Protein AF-A0A6C0EQL5-F1 (afdb_monomer_lite)

Structure (mmCIF, N/CA/C/O backbone):
data_AF-A0A6C0EQL5-F1
#
_entry.id   AF-A0A6C0EQL5-F1
#
loop_
_atom_site.group_PDB
_atom_site.id
_atom_site.type_symbol
_atom_site.label_atom_id
_atom_site.label_alt_id
_atom_site.label_comp_id
_atom_site.label_asym_id
_atom_site.label_entity_id
_atom_site.label_seq_id
_atom_site.pdbx_PDB_ins_code
_atom_site.Cartn_x
_atom_site.Cartn_y
_atom_site.Cartn_z
_atom_site.occupancy
_atom_site.B_iso_or_equiv
_atom_site.auth_seq_id
_atom_site.auth_comp_id
_atom_site.auth_asym_id
_atom_site.auth_atom_id
_atom_site.pdbx_PDB_model_num
ATOM 1 N N . MET A 1 1 ? -12.678 -4.387 15.519 1.00 59.22 1 MET A N 1
ATOM 2 C CA . MET A 1 1 ? -11.913 -3.443 14.675 1.00 59.22 1 MET A CA 1
ATOM 3 C C . MET A 1 1 ? -10.440 -3.402 15.055 1.00 59.22 1 MET A C 1
ATOM 5 O O . MET A 1 1 ? -9.644 -3.670 14.176 1.00 59.22 1 MET A O 1
ATOM 9 N N . VAL A 1 2 ? -10.069 -3.215 16.329 1.00 59.94 2 VAL A N 1
ATOM 10 C CA . VAL A 1 2 ? -8.653 -3.150 16.771 1.00 59.94 2 VAL A CA 1
ATOM 11 C C . VAL A 1 2 ? -7.791 -4.345 16.327 1.00 59.94 2 VAL A C 1
ATOM 13 O O . VAL A 1 2 ? -6.681 -4.144 15.851 1.00 59.94 2 VAL A O 1
ATOM 16 N N . ILE A 1 3 ? -8.306 -5.579 16.426 1.00 64.12 3 ILE A N 1
ATOM 17 C CA . ILE A 1 3 ? -7.565 -6.792 16.019 1.00 64.12 3 ILE A CA 1
ATOM 18 C C . ILE A 1 3 ? -7.204 -6.754 14.524 1.00 64.12 3 ILE A C 1
ATOM 20 O O . ILE A 1 3 ? -6.048 -6.972 14.183 1.00 64.12 3 ILE A O 1
ATOM 24 N N . LYS A 1 4 ? -8.153 -6.368 13.658 1.00 71.50 4 LYS A N 1
ATOM 25 C CA . LYS A 1 4 ? -7.925 -6.260 12.208 1.00 71.50 4 LYS A CA 1
ATOM 26 C C . LYS A 1 4 ? -6.907 -5.175 11.854 1.00 71.50 4 LYS A C 1
ATOM 28 O O . LYS A 1 4 ? -6.085 -5.379 10.975 1.00 71.50 4 LYS A O 1
ATOM 33 N N . THR A 1 5 ? -6.920 -4.044 12.560 1.00 73.94 5 THR A N 1
ATOM 34 C CA . THR A 1 5 ? -5.932 -2.972 12.359 1.00 73.94 5 THR A CA 1
ATOM 35 C C . THR A 1 5 ? -4.518 -3.418 12.743 1.00 73.94 5 THR A C 1
ATOM 37 O O . THR A 1 5 ? -3.564 -3.092 12.049 1.00 73.94 5 THR A O 1
ATOM 40 N N . LEU A 1 6 ? -4.363 -4.192 13.823 1.00 80.31 6 LEU A N 1
ATOM 41 C CA . LEU A 1 6 ? -3.057 -4.722 14.231 1.00 80.31 6 LEU A CA 1
ATOM 42 C C . LEU A 1 6 ? -2.518 -5.776 13.256 1.00 80.31 6 LEU A C 1
ATOM 44 O O . LEU A 1 6 ? -1.316 -5.812 13.005 1.00 80.31 6 LEU A O 1
ATOM 48 N N . GLU A 1 7 ? -3.390 -6.637 12.729 1.00 83.50 7 GLU A N 1
ATOM 49 C CA . GLU A 1 7 ? -3.037 -7.605 11.682 1.00 83.50 7 GLU A CA 1
ATOM 50 C C . GLU A 1 7 ? -2.603 -6.883 10.403 1.00 83.50 7 GLU A C 1
ATOM 52 O O . GLU A 1 7 ? -1.529 -7.173 9.878 1.00 83.50 7 GLU A O 1
ATOM 57 N N . LEU A 1 8 ? -3.360 -5.861 9.995 1.00 84.00 8 LEU A N 1
ATOM 58 C CA . LEU A 1 8 ? -3.031 -5.019 8.851 1.00 84.00 8 LEU A CA 1
ATOM 59 C C . LEU A 1 8 ? -1.668 -4.332 9.013 1.00 84.00 8 LEU A C 1
ATOM 61 O O . LEU A 1 8 ? -0.849 -4.384 8.101 1.00 84.00 8 LEU A O 1
ATOM 65 N N . ASN A 1 9 ? -1.391 -3.732 10.175 1.00 86.81 9 ASN A N 1
ATOM 66 C CA . ASN A 1 9 ? -0.115 -3.059 10.430 1.00 86.81 9 ASN A CA 1
ATOM 67 C C . ASN A 1 9 ? 1.079 -4.017 10.276 1.00 86.81 9 ASN A C 1
ATOM 69 O O . ASN A 1 9 ? 2.058 -3.663 9.624 1.00 86.81 9 ASN A O 1
ATOM 73 N N . LYS A 1 10 ? 0.986 -5.244 10.810 1.00 89.00 10 LYS A N 1
ATOM 74 C CA . LYS A 1 10 ? 2.047 -6.261 10.674 1.00 89.00 10 LYS A CA 1
ATOM 75 C C . LYS A 1 10 ? 2.288 -6.662 9.224 1.00 89.00 10 LYS A C 1
ATOM 77 O O . LYS A 1 10 ? 3.423 -6.912 8.817 1.00 89.00 10 LYS A O 1
ATOM 82 N N . GLU A 1 11 ? 1.218 -6.766 8.448 1.00 90.00 11 GLU A N 1
ATOM 83 C CA . GLU A 1 11 ? 1.327 -7.147 7.048 1.00 90.00 11 GLU A CA 1
ATOM 84 C C . GLU A 1 11 ? 1.930 -6.013 6.210 1.00 90.00 11 GLU A C 1
ATOM 86 O O . GLU A 1 11 ? 2.829 -6.264 5.410 1.00 90.00 11 GLU A O 1
ATOM 91 N N . ILE A 1 12 ? 1.555 -4.756 6.477 1.00 90.62 12 ILE A N 1
ATOM 92 C CA . ILE A 1 12 ? 2.201 -3.576 5.881 1.00 90.62 12 ILE A CA 1
ATOM 93 C C . ILE A 1 12 ? 3.700 -3.541 6.220 1.00 90.62 12 ILE A C 1
ATOM 95 O O . ILE A 1 12 ? 4.522 -3.349 5.325 1.00 90.62 12 ILE A O 1
ATOM 99 N N . GLU A 1 13 ? 4.077 -3.760 7.483 1.00 91.69 13 GLU A N 1
ATOM 100 C CA . GLU A 1 13 ? 5.488 -3.812 7.898 1.00 91.69 13 GLU A CA 1
ATOM 101 C C . GLU A 1 13 ? 6.266 -4.893 7.139 1.00 91.69 13 GLU A C 1
ATOM 103 O O . GLU A 1 13 ? 7.378 -4.644 6.671 1.00 91.69 13 GLU A O 1
ATOM 108 N N . THR A 1 14 ? 5.659 -6.069 6.960 1.00 92.50 14 THR A N 1
ATOM 109 C CA . THR A 1 14 ? 6.253 -7.185 6.211 1.00 92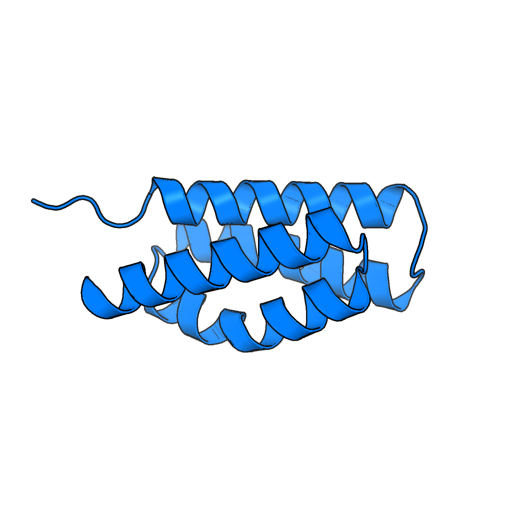.50 14 THR A CA 1
ATOM 110 C C . THR A 1 14 ? 6.476 -6.808 4.746 1.00 92.50 14 THR A C 1
ATOM 112 O O . THR A 1 14 ? 7.553 -7.037 4.201 1.00 92.50 14 THR A O 1
ATOM 115 N N . ILE A 1 15 ? 5.494 -6.162 4.112 1.00 91.56 15 ILE A N 1
ATOM 116 C CA . ILE A 1 15 ? 5.590 -5.688 2.725 1.00 91.56 15 ILE A CA 1
ATOM 117 C C . ILE A 1 15 ? 6.732 -4.680 2.557 1.00 91.56 15 ILE A C 1
ATOM 119 O O . ILE A 1 15 ? 7.522 -4.801 1.618 1.00 91.56 15 ILE A O 1
ATOM 123 N N . ILE A 1 16 ? 6.825 -3.698 3.460 1.00 91.44 16 ILE A N 1
ATOM 124 C CA . ILE A 1 16 ? 7.878 -2.673 3.434 1.00 91.44 16 ILE A CA 1
ATOM 125 C C . ILE A 1 16 ? 9.252 -3.320 3.629 1.00 91.44 16 ILE A C 1
ATOM 127 O O . ILE A 1 16 ? 10.191 -2.993 2.903 1.00 91.44 16 ILE A O 1
ATOM 131 N N . TYR A 1 17 ? 9.372 -4.230 4.597 1.00 92.19 17 TYR A N 1
ATOM 132 C CA . TYR A 1 17 ? 10.614 -4.944 4.874 1.00 92.19 17 TYR A CA 1
ATOM 133 C C . TYR A 1 17 ? 11.081 -5.748 3.657 1.00 92.19 17 TYR A C 1
ATOM 135 O O . TYR A 1 17 ? 12.201 -5.565 3.185 1.00 92.19 17 TYR A O 1
ATOM 143 N N . ASP A 1 18 ? 10.196 -6.563 3.083 1.00 89.81 18 ASP A N 1
ATOM 144 C CA . ASP A 1 18 ? 10.529 -7.415 1.943 1.00 89.81 18 ASP A CA 1
ATOM 145 C C . ASP A 1 18 ? 10.954 -6.610 0.708 1.00 89.81 18 ASP A C 1
ATOM 147 O O . ASP A 1 18 ? 11.824 -7.056 -0.046 1.00 89.81 18 ASP A O 1
ATOM 151 N N . PHE A 1 19 ? 10.355 -5.431 0.493 1.00 89.19 19 PHE A N 1
ATOM 152 C CA . PHE A 1 19 ? 10.787 -4.520 -0.564 1.00 89.19 19 PHE A CA 1
ATOM 153 C C . PHE A 1 19 ? 12.167 -3.926 -0.277 1.00 89.19 19 PHE A C 1
ATOM 155 O O . PHE A 1 19 ? 13.002 -3.925 -1.170 1.00 89.19 19 PHE A O 1
ATOM 162 N N . ARG A 1 20 ? 12.448 -3.473 0.950 1.00 87.69 20 ARG A N 1
ATOM 163 C CA . ARG A 1 20 ? 13.761 -2.902 1.306 1.00 87.69 20 ARG A CA 1
ATOM 164 C C . ARG A 1 20 ? 14.911 -3.902 1.185 1.00 87.69 20 ARG A C 1
ATOM 166 O O . ARG A 1 20 ? 16.016 -3.496 0.854 1.00 87.69 20 ARG A O 1
ATOM 173 N N . GLU A 1 21 ? 14.656 -5.184 1.430 1.00 89.50 21 GLU A N 1
ATOM 174 C CA . GLU A 1 21 ? 15.681 -6.232 1.324 1.00 89.50 21 GLU A CA 1
ATOM 175 C C . GLU A 1 21 ? 15.969 -6.655 -0.125 1.00 89.50 21 GLU A C 1
ATOM 177 O O . GLU A 1 21 ? 17.082 -7.076 -0.431 1.00 89.50 21 GLU A O 1
ATOM 182 N N . ASN A 1 22 ? 14.973 -6.586 -1.016 1.00 83.19 22 ASN A N 1
ATOM 183 C CA . ASN A 1 22 ? 15.069 -7.177 -2.360 1.00 83.19 22 ASN A CA 1
ATOM 184 C C . ASN A 1 22 ? 14.909 -6.173 -3.512 1.00 83.19 22 ASN A C 1
ATOM 186 O O . ASN A 1 22 ? 15.079 -6.564 -4.664 1.00 83.19 22 ASN A O 1
ATOM 190 N N . GLU A 1 23 ? 14.484 -4.940 -3.223 1.00 81.75 23 GLU A N 1
ATOM 191 C CA . GLU A 1 23 ? 14.160 -3.859 -4.173 1.00 81.75 23 GLU A CA 1
ATOM 192 C C . GLU A 1 23 ? 13.244 -4.306 -5.333 1.00 81.75 23 GLU A C 1
ATOM 194 O O . GLU A 1 23 ? 13.235 -3.746 -6.427 1.00 81.75 23 GLU A O 1
ATOM 199 N N . CYS A 1 24 ? 12.430 -5.343 -5.103 1.00 84.00 24 CYS A N 1
ATOM 200 C CA . CYS A 1 24 ? 11.632 -5.981 -6.143 1.00 84.00 24 CYS A CA 1
ATOM 201 C C . CYS A 1 24 ? 10.234 -5.356 -6.239 1.00 84.00 24 CYS A C 1
ATOM 203 O O . CYS A 1 24 ? 9.307 -5.737 -5.514 1.00 84.00 24 CYS A O 1
ATOM 205 N N . ILE A 1 25 ? 10.069 -4.424 -7.181 1.00 83.88 25 ILE A N 1
ATOM 206 C CA . ILE A 1 25 ? 8.835 -3.648 -7.394 1.00 83.88 25 ILE A CA 1
ATOM 207 C C . ILE A 1 25 ? 7.635 -4.552 -7.708 1.00 83.88 25 ILE A C 1
ATOM 209 O O . ILE A 1 25 ? 6.560 -4.388 -7.127 1.00 83.88 25 ILE A O 1
ATOM 213 N N . ARG A 1 26 ? 7.808 -5.573 -8.560 1.00 81.56 26 ARG A N 1
ATOM 214 C CA . ARG A 1 26 ? 6.729 -6.532 -8.867 1.00 81.56 26 ARG A CA 1
ATOM 215 C C . ARG A 1 26 ? 6.261 -7.289 -7.630 1.00 81.56 26 ARG A C 1
ATOM 217 O O . ARG A 1 26 ? 5.059 -7.460 -7.433 1.00 81.56 26 ARG A O 1
ATOM 224 N N . ALA A 1 27 ? 7.194 -7.753 -6.799 1.00 84.12 27 ALA A N 1
ATOM 225 C CA . ALA A 1 27 ? 6.858 -8.474 -5.575 1.00 84.12 27 ALA A CA 1
ATOM 226 C C . ALA A 1 27 ? 6.140 -7.562 -4.570 1.00 84.12 27 ALA A C 1
ATOM 228 O O . ALA A 1 27 ? 5.140 -7.980 -3.984 1.00 84.12 27 ALA A O 1
ATOM 229 N N . PHE A 1 28 ? 6.600 -6.315 -4.424 1.00 88.00 28 PHE A N 1
ATOM 230 C CA . PHE A 1 28 ? 5.933 -5.284 -3.627 1.00 88.00 28 PHE A CA 1
ATOM 231 C C . PHE A 1 28 ? 4.492 -5.059 -4.098 1.00 88.00 28 PHE A C 1
ATOM 233 O O . PHE A 1 2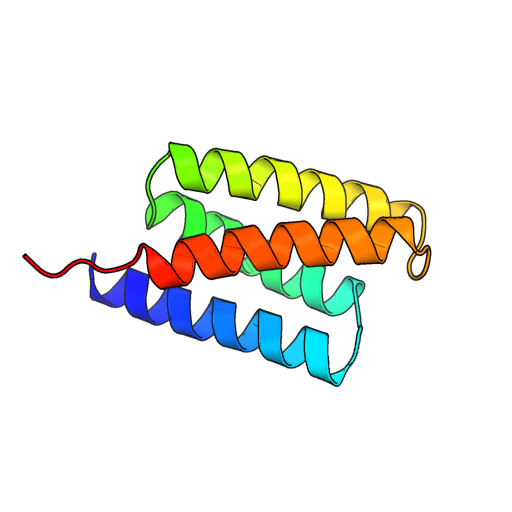8 ? 3.557 -5.187 -3.306 1.00 88.00 28 PHE A O 1
ATOM 240 N N . PHE A 1 29 ? 4.290 -4.843 -5.402 1.00 86.44 29 PHE A N 1
ATOM 241 C CA . PHE A 1 29 ? 2.963 -4.635 -5.975 1.00 86.44 29 PHE A CA 1
ATOM 242 C C . PHE A 1 29 ? 2.027 -5.830 -5.749 1.00 86.44 29 PHE A C 1
ATOM 244 O O . PHE A 1 29 ? 0.875 -5.658 -5.343 1.00 86.44 29 PHE A O 1
ATOM 251 N N . HIS A 1 30 ? 2.509 -7.052 -5.992 1.00 86.06 30 HIS A N 1
ATOM 252 C CA . HIS A 1 30 ? 1.705 -8.257 -5.798 1.00 86.06 30 HIS A CA 1
ATOM 253 C C . HIS A 1 30 ? 1.215 -8.400 -4.356 1.00 86.06 30 HIS A C 1
ATOM 255 O O . HIS A 1 30 ? 0.052 -8.744 -4.151 1.00 86.06 30 HIS A O 1
ATOM 261 N N . LYS A 1 31 ? 2.068 -8.099 -3.371 1.00 88.31 31 LYS A N 1
ATOM 262 C CA . LYS A 1 31 ? 1.678 -8.137 -1.959 1.00 88.31 31 LYS A CA 1
ATOM 263 C C . LYS A 1 31 ? 0.717 -7.003 -1.600 1.00 88.31 31 LYS A C 1
ATOM 265 O O . LYS A 1 31 ? -0.293 -7.259 -0.952 1.00 88.31 31 LYS A O 1
ATOM 270 N N . LEU A 1 32 ? 0.953 -5.786 -2.097 1.00 87.31 32 LEU A N 1
ATOM 271 C CA . LEU A 1 32 ? 0.031 -4.659 -1.904 1.00 87.31 32 LEU A CA 1
ATOM 272 C C . LEU A 1 32 ? -1.367 -4.940 -2.444 1.00 87.31 32 LEU A C 1
ATOM 274 O O . LEU A 1 32 ? -2.364 -4.583 -1.822 1.00 87.31 32 LEU A O 1
ATOM 278 N N . ARG A 1 33 ? -1.446 -5.559 -3.625 1.00 86.19 33 ARG A N 1
ATOM 279 C CA . ARG A 1 33 ? -2.721 -5.888 -4.262 1.00 86.19 33 ARG A CA 1
ATOM 280 C C . ARG A 1 33 ? -3.569 -6.795 -3.375 1.00 86.19 33 ARG A C 1
ATOM 282 O O . ARG A 1 33 ? -4.775 -6.588 -3.318 1.00 86.19 33 ARG A O 1
ATOM 289 N N . SER A 1 34 ? -2.952 -7.764 -2.702 1.00 84.44 34 SER A N 1
ATOM 290 C CA . SER A 1 34 ? -3.646 -8.649 -1.763 1.00 84.44 34 SER A CA 1
ATOM 291 C C . SER A 1 34 ? -4.167 -7.901 -0.533 1.00 84.44 34 SER A C 1
ATOM 293 O O . SER A 1 34 ? -5.197 -8.281 0.005 1.00 84.44 34 SER A O 1
ATOM 295 N N . LEU A 1 35 ? -3.498 -6.815 -0.134 1.00 82.75 35 LEU A N 1
ATOM 296 C CA . LEU A 1 35 ? -3.813 -6.050 1.073 1.00 82.75 35 LEU A CA 1
ATOM 297 C C . LEU A 1 35 ? -4.832 -4.915 0.860 1.00 82.75 35 LEU A C 1
ATOM 299 O O . LEU A 1 35 ? -5.437 -4.417 1.808 1.00 82.75 35 LEU A O 1
ATOM 303 N N . LYS A 1 36 ? -5.007 -4.460 -0.385 1.00 81.81 36 LYS A N 1
ATOM 304 C CA . LYS A 1 36 ? -5.784 -3.256 -0.721 1.00 81.81 36 LYS A CA 1
ATOM 305 C C . LYS A 1 36 ? -7.211 -3.267 -0.160 1.00 81.81 36 LYS A C 1
ATOM 307 O O . LYS A 1 36 ? -7.675 -2.242 0.344 1.00 81.81 36 LYS A O 1
ATOM 312 N N . ASP A 1 37 ? -7.900 -4.400 -0.260 1.00 79.50 37 ASP A N 1
ATOM 313 C CA . ASP A 1 37 ? -9.290 -4.517 0.191 1.00 79.50 37 ASP A CA 1
ATOM 314 C C . ASP A 1 37 ? -9.391 -4.471 1.727 1.00 79.50 37 ASP A C 1
ATOM 316 O O . ASP A 1 37 ? -10.320 -3.869 2.271 1.00 79.50 37 ASP A O 1
ATOM 320 N N . ASP A 1 38 ? -8.394 -5.008 2.435 1.00 77.62 38 ASP A N 1
ATOM 321 C CA . ASP A 1 38 ? -8.330 -4.977 3.899 1.00 77.62 38 ASP A CA 1
ATOM 322 C C . ASP A 1 38 ? -7.976 -3.589 4.442 1.00 77.62 38 ASP A C 1
ATOM 324 O O . ASP A 1 38 ? -8.510 -3.178 5.482 1.00 77.62 38 ASP A O 1
ATOM 328 N N . ILE A 1 39 ? -7.154 -2.828 3.706 1.00 77.44 39 ILE A N 1
ATOM 329 C CA . ILE A 1 39 ? -6.909 -1.407 3.979 1.00 77.44 39 ILE A CA 1
ATOM 330 C C . ILE A 1 39 ? -8.237 -0.646 3.914 1.00 77.44 39 ILE A C 1
ATOM 332 O O . ILE A 1 39 ? -8.592 0.019 4.885 1.00 77.44 39 ILE A O 1
ATOM 336 N N . HIS A 1 40 ? -9.009 -0.782 2.830 1.00 73.69 40 HIS A N 1
ATOM 337 C CA . HIS A 1 40 ? -10.276 -0.057 2.650 1.00 73.69 40 HIS A CA 1
ATOM 338 C C . HIS A 1 40 ? -11.250 -0.239 3.825 1.00 73.69 40 HIS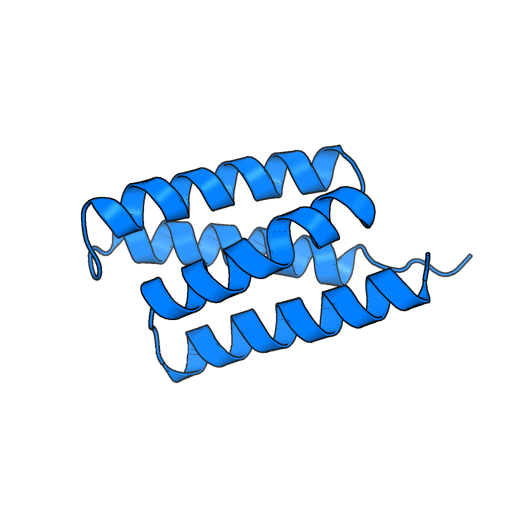 A C 1
ATOM 340 O O . HIS A 1 40 ? -11.913 0.709 4.238 1.00 73.69 40 HIS A O 1
ATOM 346 N N . ILE A 1 41 ? -11.323 -1.448 4.384 1.00 70.00 41 ILE A N 1
ATOM 347 C CA . ILE A 1 41 ? -12.261 -1.789 5.462 1.00 70.00 41 ILE A CA 1
ATOM 348 C C . ILE A 1 41 ? -11.799 -1.258 6.832 1.00 70.00 41 ILE A C 1
ATOM 350 O O . ILE A 1 41 ? -12.618 -1.105 7.743 1.00 70.00 41 ILE A O 1
ATOM 354 N N . SER A 1 42 ? -10.501 -0.997 7.007 1.00 68.25 42 SER A N 1
ATOM 355 C CA . SER A 1 42 ? -9.886 -0.855 8.335 1.00 68.25 42 SER A CA 1
ATOM 356 C C . SER A 1 42 ? -9.422 0.561 8.687 1.00 68.25 42 SER A C 1
ATOM 358 O O . SER A 1 42 ? -9.143 0.810 9.862 1.00 68.25 42 SER A O 1
ATOM 360 N N . ILE A 1 43 ? -9.337 1.479 7.717 1.00 71.19 43 ILE A N 1
ATOM 361 C CA . ILE A 1 43 ? -8.822 2.848 7.912 1.00 71.19 43 ILE A CA 1
ATOM 362 C C . ILE A 1 43 ? -9.833 3.920 7.482 1.00 71.19 43 ILE A C 1
ATOM 364 O O . ILE A 1 43 ? -10.859 3.622 6.878 1.00 71.19 43 ILE A O 1
ATOM 368 N N . SER A 1 44 ? -9.557 5.190 7.802 1.00 71.75 44 SER A N 1
ATOM 369 C CA . SER A 1 44 ? -10.422 6.303 7.392 1.00 71.75 44 SER A CA 1
ATOM 370 C C . SER A 1 44 ? -10.457 6.473 5.866 1.00 71.75 44 SER A C 1
ATOM 372 O O . SER A 1 44 ? -9.455 6.263 5.180 1.00 71.75 44 SER A O 1
ATOM 374 N N . GLU A 1 45 ? -11.598 6.923 5.328 1.00 75.19 45 GLU A N 1
ATOM 375 C CA . GLU A 1 45 ? -11.767 7.155 3.883 1.00 75.19 45 GLU A CA 1
ATOM 376 C C . GLU A 1 45 ? -10.713 8.110 3.298 1.00 75.19 45 GLU A C 1
ATOM 378 O O . GLU A 1 45 ? -10.324 7.970 2.140 1.00 75.19 45 GLU A O 1
ATOM 383 N N . GLU A 1 46 ? -10.244 9.089 4.077 1.00 75.94 46 GLU A N 1
ATOM 384 C CA . GLU A 1 46 ? -9.225 10.044 3.629 1.00 75.94 46 GLU A CA 1
ATOM 385 C C . GLU A 1 46 ? -7.864 9.368 3.415 1.00 75.94 46 GLU A C 1
ATOM 387 O O . GLU A 1 46 ? -7.226 9.581 2.382 1.00 75.94 46 GLU A O 1
ATOM 392 N N . LEU A 1 47 ? -7.427 8.532 4.361 1.00 74.31 47 LEU A N 1
ATOM 393 C CA . LEU A 1 47 ? -6.167 7.797 4.244 1.00 74.31 47 LEU A CA 1
ATOM 394 C C . LEU A 1 47 ? -6.246 6.749 3.133 1.00 74.31 47 LEU A C 1
ATOM 396 O O . LEU A 1 47 ? -5.303 6.614 2.356 1.00 74.31 47 LEU A O 1
ATOM 400 N N . PHE A 1 48 ? -7.392 6.074 2.992 1.00 81.81 48 PHE A N 1
ATOM 401 C CA . PHE A 1 48 ? -7.605 5.140 1.890 1.00 81.81 48 PHE A CA 1
ATOM 402 C C . PHE A 1 48 ? -7.552 5.833 0.524 1.00 81.81 48 PHE A C 1
ATOM 404 O O . PHE A 1 48 ? -6.950 5.300 -0.402 1.00 81.81 48 PHE A O 1
ATOM 411 N N . LYS A 1 49 ? -8.116 7.041 0.385 1.00 83.88 49 LYS A N 1
ATOM 412 C CA . LYS A 1 49 ? -8.018 7.816 -0.864 1.00 83.88 49 LYS A CA 1
ATOM 413 C C . LYS A 1 49 ? -6.575 8.160 -1.221 1.00 83.88 49 LYS A C 1
ATOM 415 O O . LYS A 1 49 ? -6.210 8.007 -2.381 1.00 83.88 49 LYS A O 1
ATOM 420 N N . LYS A 1 50 ? -5.764 8.597 -0.248 1.00 82.25 50 LYS A N 1
ATOM 421 C CA . LYS A 1 50 ? -4.328 8.856 -0.466 1.00 82.25 50 LYS A CA 1
ATOM 422 C C . LYS A 1 50 ? -3.616 7.579 -0.913 1.00 82.25 50 LYS A C 1
ATOM 424 O O . LYS A 1 50 ? -2.927 7.585 -1.923 1.00 82.25 50 LYS A O 1
ATOM 429 N N . PHE A 1 51 ? -3.876 6.466 -0.2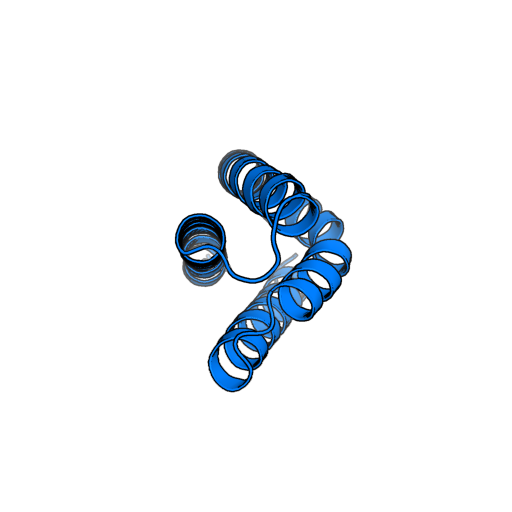31 1.00 85.56 51 PHE A N 1
ATOM 430 C CA . PHE A 1 51 ? -3.312 5.167 -0.592 1.00 85.56 51 PHE A CA 1
ATOM 431 C C . PHE A 1 51 ? -3.727 4.697 -1.994 1.00 85.56 51 PHE A C 1
ATOM 433 O O . PHE A 1 51 ? -2.888 4.217 -2.747 1.00 85.56 51 PHE A O 1
ATOM 440 N N . ASP A 1 52 ? -4.998 4.843 -2.378 1.00 85.62 52 ASP A N 1
ATOM 441 C CA . ASP A 1 52 ? -5.493 4.409 -3.690 1.00 85.62 52 ASP A CA 1
ATOM 442 C C . ASP A 1 52 ? -4.896 5.228 -4.847 1.00 85.62 52 ASP A C 1
ATOM 444 O O . ASP A 1 52 ? -4.710 4.684 -5.937 1.00 85.62 52 ASP A O 1
ATOM 448 N N . VAL A 1 53 ? -4.571 6.507 -4.616 1.00 86.12 53 VAL A N 1
ATOM 449 C CA . VAL A 1 53 ? -3.830 7.338 -5.579 1.00 86.12 53 VAL A CA 1
ATOM 450 C C . VAL A 1 53 ? -2.428 6.771 -5.786 1.00 86.12 53 VAL A C 1
ATOM 452 O O . VAL A 1 53 ? -2.102 6.403 -6.914 1.00 86.12 53 VAL A O 1
ATOM 455 N N . GLU A 1 54 ? -1.654 6.594 -4.713 1.00 85.06 54 GLU A N 1
ATOM 456 C CA . GLU A 1 54 ? -0.281 6.081 -4.832 1.00 85.06 54 GLU A CA 1
ATOM 457 C C . GLU A 1 54 ? -0.239 4.654 -5.385 1.00 85.06 54 GLU A C 1
ATOM 459 O O . GLU A 1 54 ? 0.557 4.339 -6.267 1.00 85.06 54 GLU A O 1
ATOM 464 N N . TYR A 1 55 ? -1.165 3.792 -4.955 1.00 85.62 55 TYR A N 1
ATOM 465 C CA . TYR A 1 55 ? -1.309 2.439 -5.487 1.00 85.62 55 TYR A CA 1
ATOM 466 C C . TYR A 1 55 ? -1.515 2.436 -7.007 1.00 85.62 55 TYR A C 1
ATOM 468 O O . TYR A 1 55 ? -0.944 1.599 -7.707 1.00 85.62 55 TYR A O 1
ATOM 476 N N . LYS A 1 56 ? -2.338 3.352 -7.535 1.00 84.75 56 LYS A N 1
ATOM 477 C CA . LYS A 1 56 ? -2.558 3.478 -8.983 1.00 84.75 56 LYS A CA 1
ATOM 478 C C . LYS A 1 56 ? -1.305 3.966 -9.695 1.00 84.75 56 LYS A C 1
ATOM 480 O O . LYS A 1 56 ? -1.020 3.451 -10.772 1.00 84.75 56 LYS A O 1
ATOM 485 N N . CYS A 1 57 ? -0.562 4.902 -9.111 1.00 80.00 57 CYS A N 1
ATOM 486 C CA . CYS A 1 57 ? 0.713 5.349 -9.662 1.00 80.00 57 CYS A CA 1
ATOM 487 C C . CYS A 1 57 ? 1.692 4.167 -9.761 1.00 80.00 57 CYS A C 1
ATOM 489 O O . CYS A 1 57 ? 2.144 3.856 -10.859 1.00 80.00 57 CYS A O 1
ATOM 491 N N . VAL A 1 58 ? 1.902 3.407 -8.676 1.00 77.75 58 VAL A N 1
ATOM 492 C CA . VAL A 1 58 ? 2.735 2.184 -8.694 1.00 77.75 58 VAL A CA 1
ATOM 493 C C . VAL A 1 58 ? 2.209 1.182 -9.734 1.00 77.75 58 VAL A C 1
ATOM 495 O O . VAL A 1 58 ? 2.982 0.565 -10.469 1.00 77.75 58 VAL A O 1
ATOM 498 N N . TYR A 1 59 ? 0.884 1.019 -9.831 1.00 78.94 59 TYR A N 1
ATOM 499 C CA . TYR A 1 59 ? 0.254 0.111 -10.790 1.00 78.94 59 TYR A CA 1
ATOM 500 C C . TYR A 1 59 ? 0.528 0.493 -12.248 1.00 78.94 59 TYR A C 1
ATOM 502 O O . TYR A 1 59 ? 0.757 -0.383 -13.069 1.00 78.94 59 TYR A O 1
ATOM 510 N N . TYR A 1 60 ? 0.492 1.767 -12.612 1.00 76.06 60 TYR A N 1
ATOM 511 C CA . TYR A 1 60 ? 0.784 2.134 -13.992 1.00 76.06 60 TYR A CA 1
ATOM 512 C C . TYR A 1 60 ? 2.287 2.112 -14.262 1.00 76.06 60 TYR A C 1
ATOM 514 O O . TYR A 1 60 ? 2.691 1.514 -15.253 1.00 76.06 60 TYR A O 1
ATOM 522 N N . GLU A 1 61 ? 3.115 2.637 -13.360 1.00 72.69 61 GLU A N 1
ATOM 523 C CA . GLU A 1 61 ? 4.572 2.681 -13.541 1.00 72.69 61 GLU A CA 1
ATOM 524 C C . GLU A 1 61 ? 5.190 1.283 -13.710 1.00 72.69 61 GLU A C 1
ATOM 526 O O . GLU A 1 61 ? 5.897 1.042 -14.687 1.00 72.69 61 GLU A O 1
ATOM 531 N N . HIS A 1 62 ? 4.837 0.304 -12.860 1.00 68.94 62 HIS A N 1
ATOM 532 C CA . HIS A 1 62 ? 5.391 -1.056 -12.996 1.00 68.94 62 HIS A CA 1
ATOM 533 C C . HIS A 1 62 ? 4.977 -1.770 -14.300 1.00 68.94 62 HIS A C 1
ATOM 535 O O . HIS A 1 62 ? 5.605 -2.756 -14.684 1.00 68.94 62 HIS A O 1
ATOM 541 N N . LEU A 1 63 ? 3.909 -1.323 -14.978 1.00 68.56 63 LEU A N 1
ATOM 542 C CA . LEU A 1 63 ? 3.511 -1.867 -16.283 1.00 68.56 63 LEU A CA 1
ATOM 543 C C . LEU A 1 63 ? 4.364 -1.305 -17.427 1.00 68.56 63 LEU A C 1
ATOM 545 O O . LEU A 1 63 ? 4.457 -1.952 -18.472 1.00 68.56 63 LEU A O 1
ATOM 549 N N . TYR A 1 64 ? 4.961 -0.125 -17.243 1.00 63.50 64 TYR A N 1
ATOM 550 C CA . TYR A 1 64 ? 5.744 0.569 -18.265 1.00 63.50 64 TYR A CA 1
ATOM 551 C C . TYR A 1 64 ? 7.265 0.455 -18.056 1.00 63.50 64 TYR A C 1
ATOM 553 O O . TYR A 1 64 ? 7.998 0.584 -19.035 1.00 63.50 64 TYR A O 1
ATOM 561 N N . GLY A 1 65 ? 7.738 0.092 -16.856 1.00 59.03 65 GLY A N 1
ATOM 562 C CA . GLY A 1 65 ? 9.143 -0.237 -16.595 1.00 59.03 65 GLY A CA 1
ATOM 563 C C . GLY A 1 65 ? 9.379 -0.794 -15.186 1.00 59.03 65 GLY A C 1
ATOM 564 O O . GLY A 1 65 ? 8.831 -0.298 -14.212 1.00 59.03 65 GLY A O 1
ATOM 565 N N . ASP A 1 66 ? 10.202 -1.841 -15.060 1.00 59.91 66 ASP A N 1
ATOM 566 C CA . ASP A 1 66 ? 10.523 -2.460 -13.756 1.00 59.91 66 ASP A CA 1
ATOM 567 C C . ASP A 1 66 ? 11.623 -1.721 -12.971 1.00 59.91 66 ASP A C 1
ATOM 569 O O . ASP A 1 66 ? 11.906 -2.115 -11.844 1.00 59.91 66 ASP A O 1
ATOM 573 N N . ASN A 1 67 ? 12.295 -0.723 -13.560 1.00 58.75 67 ASN A N 1
ATOM 574 C CA . ASN A 1 67 ? 13.574 -0.220 -13.037 1.00 58.75 67 ASN A CA 1
ATOM 575 C C . ASN A 1 67 ? 13.893 1.247 -13.379 1.00 58.75 67 ASN A C 1
ATOM 577 O O . ASN A 1 67 ? 15.058 1.647 -13.321 1.00 58.75 67 ASN A O 1
ATOM 581 N N . ASP A 1 68 ? 12.893 2.053 -13.737 1.00 66.31 68 ASP A N 1
ATOM 582 C CA . ASP A 1 68 ? 13.126 3.483 -13.932 1.00 66.31 68 ASP A CA 1
ATOM 583 C C . ASP A 1 68 ? 13.128 4.211 -12.581 1.00 66.31 68 ASP A C 1
ATOM 585 O O . ASP A 1 68 ? 12.413 3.844 -11.644 1.00 66.31 68 ASP A O 1
ATOM 589 N N . ALA A 1 69 ? 13.966 5.245 -12.463 1.00 70.56 69 ALA A N 1
ATOM 590 C CA . ALA A 1 69 ? 14.086 6.051 -11.244 1.00 70.56 69 ALA A CA 1
ATOM 591 C C . ALA A 1 69 ? 12.722 6.604 -10.789 1.00 70.56 69 ALA A C 1
ATOM 593 O O . ALA A 1 69 ? 12.445 6.674 -9.592 1.00 70.56 69 ALA A O 1
ATOM 594 N N . ASP A 1 70 ? 11.848 6.910 -11.748 1.00 72.62 70 ASP A N 1
ATOM 595 C CA . 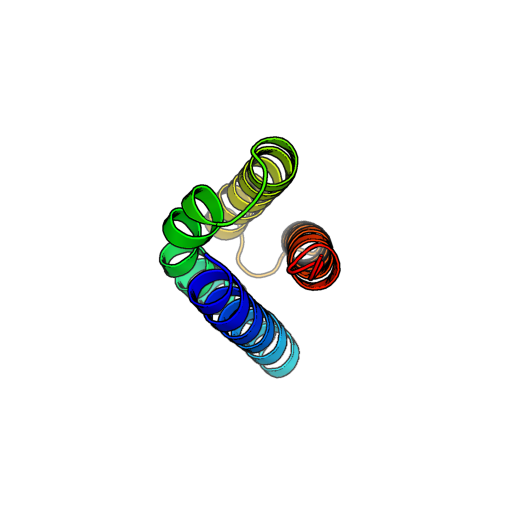ASP A 1 70 ? 10.483 7.380 -11.517 1.00 72.62 70 ASP A CA 1
ATOM 596 C C . ASP A 1 70 ? 9.611 6.310 -10.836 1.00 72.62 70 ASP A C 1
ATOM 598 O O . ASP A 1 70 ? 8.888 6.610 -9.885 1.00 72.62 70 ASP A O 1
ATOM 602 N N . THR A 1 71 ? 9.750 5.034 -11.216 1.00 76.19 71 THR A N 1
ATOM 603 C CA . THR A 1 71 ? 9.043 3.919 -10.567 1.00 76.19 71 THR A CA 1
ATOM 604 C C . THR A 1 71 ? 9.473 3.761 -9.106 1.00 76.19 71 THR A C 1
ATOM 606 O O . THR A 1 71 ? 8.634 3.530 -8.235 1.00 76.19 71 THR A O 1
ATOM 609 N N . LEU A 1 72 ? 10.767 3.928 -8.807 1.00 82.44 72 LEU A N 1
ATOM 610 C CA . LEU A 1 72 ? 11.274 3.862 -7.434 1.00 82.44 72 LEU A CA 1
ATOM 611 C C . LEU A 1 72 ? 10.755 5.025 -6.573 1.00 82.44 72 LEU A C 1
ATOM 613 O O . LEU A 1 72 ? 10.406 4.814 -5.411 1.00 82.44 72 LEU A O 1
ATOM 617 N N . HIS A 1 73 ? 10.670 6.236 -7.132 1.00 83.12 73 HIS A N 1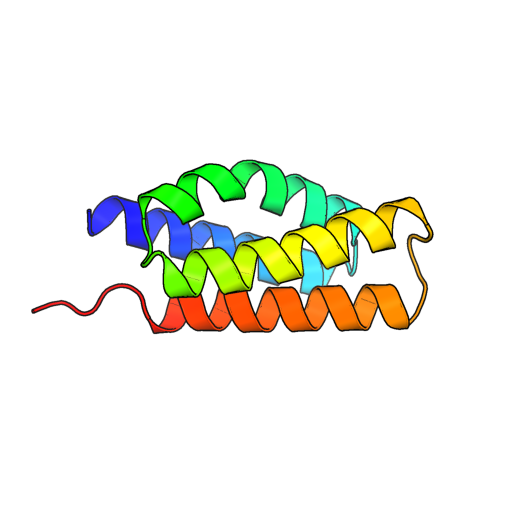
ATOM 618 C CA . HIS A 1 73 ? 10.078 7.388 -6.447 1.00 83.12 73 HIS A CA 1
ATOM 619 C C . HIS A 1 73 ? 8.624 7.122 -6.050 1.00 83.12 73 HIS A C 1
ATOM 621 O O . HIS A 1 73 ? 8.273 7.264 -4.883 1.00 83.12 73 HIS A O 1
ATOM 627 N N . VAL A 1 74 ? 7.820 6.614 -6.980 1.00 83.62 74 VAL A N 1
ATOM 628 C CA . VAL A 1 74 ? 6.407 6.306 -6.729 1.00 83.62 74 VAL A CA 1
ATOM 629 C C . VAL A 1 74 ? 6.228 5.173 -5.705 1.00 83.62 74 VAL A C 1
ATOM 631 O O . VAL A 1 74 ? 5.309 5.202 -4.884 1.00 83.62 74 VAL A O 1
ATOM 634 N N . VAL A 1 75 ? 7.120 4.176 -5.690 1.00 86.88 75 VAL A N 1
ATOM 635 C CA . VAL A 1 75 ? 7.121 3.146 -4.635 1.00 86.88 75 VAL A CA 1
ATOM 636 C C . VAL A 1 75 ? 7.432 3.752 -3.265 1.00 86.88 75 VAL A C 1
ATOM 638 O O . VAL A 1 75 ? 6.776 3.395 -2.283 1.00 86.88 75 VAL A O 1
ATOM 641 N N . ASN A 1 76 ? 8.386 4.682 -3.184 1.00 87.75 76 ASN A N 1
ATOM 642 C CA . ASN A 1 76 ? 8.710 5.367 -1.934 1.00 87.75 76 ASN A CA 1
ATOM 643 C C . ASN A 1 76 ? 7.531 6.205 -1.419 1.00 87.75 76 ASN A C 1
ATOM 645 O O . ASN A 1 76 ? 7.191 6.074 -0.244 1.00 87.75 76 ASN A O 1
ATOM 649 N N . ASP A 1 77 ? 6.850 6.957 -2.285 1.00 86.81 77 ASP A N 1
ATOM 650 C CA . ASP A 1 77 ? 5.649 7.725 -1.923 1.00 86.81 77 ASP A CA 1
ATOM 651 C C . ASP A 1 77 ? 4.541 6.801 -1.382 1.00 86.81 77 ASP A C 1
ATOM 653 O O . ASP A 1 77 ? 3.909 7.066 -0.354 1.00 86.81 77 ASP A O 1
ATOM 657 N N . CYS A 1 78 ? 4.361 5.630 -2.000 1.00 88.44 78 CYS A N 1
ATOM 658 C CA . CYS A 1 78 ? 3.432 4.617 -1.507 1.00 88.44 78 CYS A CA 1
ATOM 659 C C . CYS A 1 78 ? 3.829 4.086 -0.115 1.00 88.44 78 CYS A C 1
ATOM 661 O O . CYS A 1 78 ? 2.972 3.937 0.763 1.00 88.44 78 CYS A O 1
ATOM 663 N N . ILE A 1 79 ? 5.122 3.845 0.127 1.00 90.50 79 ILE A N 1
ATOM 664 C CA . ILE A 1 79 ? 5.648 3.449 1.442 1.00 90.50 79 ILE A CA 1
ATOM 665 C C . ILE A 1 79 ? 5.427 4.553 2.485 1.00 90.50 79 ILE A C 1
ATOM 667 O O . ILE A 1 79 ? 5.119 4.243 3.638 1.00 90.50 79 ILE A O 1
ATOM 671 N N . GLU A 1 80 ? 5.543 5.832 2.125 1.00 89.44 80 GLU A N 1
ATOM 672 C CA . GLU A 1 80 ? 5.236 6.943 3.033 1.00 89.44 80 GLU A CA 1
ATOM 673 C C . GLU A 1 80 ? 3.771 6.918 3.483 1.00 89.44 80 GLU A C 1
ATOM 675 O O . GLU A 1 80 ? 3.490 7.009 4.682 1.00 89.44 80 GLU A O 1
ATOM 680 N N . VAL A 1 81 ? 2.834 6.698 2.556 1.00 85.69 81 VAL A N 1
ATOM 681 C CA . VAL A 1 81 ? 1.408 6.568 2.893 1.00 85.69 81 VAL A CA 1
ATOM 682 C C . VAL A 1 81 ? 1.144 5.336 3.765 1.00 85.69 81 VAL A C 1
ATOM 684 O O . VAL A 1 81 ? 0.377 5.411 4.727 1.00 85.69 81 VAL A O 1
ATOM 687 N N . LEU A 1 82 ? 1.804 4.211 3.489 1.00 88.06 82 LEU A N 1
ATOM 688 C CA . LEU A 1 82 ? 1.710 3.003 4.311 1.00 88.06 82 LEU A CA 1
ATOM 689 C C . LEU A 1 82 ? 2.242 3.220 5.740 1.00 88.06 82 LEU A C 1
ATOM 691 O O . LEU A 1 82 ? 1.615 2.783 6.704 1.00 88.06 82 LEU A O 1
ATOM 695 N N . ASN A 1 83 ? 3.338 3.963 5.905 1.00 88.50 83 ASN A N 1
ATOM 696 C CA . ASN A 1 83 ? 3.831 4.369 7.225 1.00 88.50 83 ASN A CA 1
ATOM 697 C C . ASN A 1 83 ? 2.861 5.327 7.934 1.00 88.50 83 ASN A C 1
ATOM 699 O O . ASN A 1 83 ? 2.668 5.229 9.150 1.00 88.50 83 ASN A O 1
ATOM 703 N N . ALA A 1 84 ? 2.212 6.233 7.196 1.00 84.62 84 ALA A N 1
ATOM 704 C CA . ALA A 1 84 ? 1.161 7.085 7.746 1.00 84.62 84 ALA A CA 1
ATOM 705 C C . ALA A 1 84 ? -0.014 6.246 8.277 1.00 84.62 84 ALA A C 1
ATOM 707 O O . ALA A 1 84 ? -0.524 6.534 9.356 1.00 84.62 84 ALA A O 1
ATOM 708 N N . ILE A 1 85 ? -0.398 5.171 7.579 1.00 81.75 85 ILE A N 1
ATOM 709 C CA . ILE A 1 85 ? -1.427 4.218 8.027 1.00 81.75 85 ILE A CA 1
ATOM 710 C C . ILE A 1 85 ? -1.003 3.498 9.317 1.00 81.75 85 ILE A C 1
ATOM 712 O O . ILE A 1 85 ? -1.775 3.483 10.277 1.00 81.75 85 ILE A O 1
ATOM 716 N N . ILE A 1 86 ? 0.228 2.971 9.378 1.00 83.12 86 ILE A N 1
ATOM 717 C CA . ILE A 1 86 ? 0.760 2.309 10.585 1.00 83.12 86 ILE A CA 1
ATOM 718 C C . ILE A 1 86 ? 0.746 3.264 11.784 1.00 83.12 86 ILE A C 1
ATOM 720 O O . ILE A 1 86 ? 0.340 2.883 12.876 1.00 83.12 86 ILE A O 1
ATOM 724 N N . THR A 1 87 ? 1.172 4.515 11.589 1.00 80.31 87 THR A N 1
ATOM 725 C CA . THR A 1 87 ? 1.267 5.512 12.671 1.00 80.31 87 THR A CA 1
ATOM 726 C C . THR A 1 87 ? -0.084 6.075 13.109 1.00 80.31 87 THR A C 1
ATOM 728 O O . THR A 1 87 ? -0.218 6.501 14.255 1.00 80.31 87 THR A O 1
ATOM 731 N N . THR A 1 88 ? -1.096 6.063 12.236 1.00 73.25 88 THR A N 1
ATOM 732 C CA . THR A 1 88 ? -2.459 6.506 12.578 1.00 73.25 88 THR A CA 1
ATOM 733 C C . THR A 1 88 ? -3.355 5.395 13.136 1.00 73.25 88 THR A C 1
ATOM 735 O O . THR A 1 88 ? -4.425 5.706 13.664 1.00 73.25 88 THR A O 1
ATOM 738 N N . GLY A 1 89 ? -2.941 4.122 13.102 1.00 64.12 89 GLY A N 1
ATOM 739 C CA . GLY A 1 89 ? -3.697 3.003 13.682 1.00 64.12 89 GLY A CA 1
ATOM 740 C C . GLY A 1 89 ? -2.973 2.285 14.835 1.00 64.12 89 GLY A C 1
ATOM 741 O O . GLY A 1 89 ? -1.782 2.027 14.713 1.00 64.12 89 GLY A O 1
ATOM 742 N N . PRO A 1 90 ? -3.643 1.824 15.914 1.00 54.59 90 PRO A N 1
ATOM 743 C CA . PRO A 1 90 ? -4.883 2.292 16.527 1.00 54.59 90 PRO A CA 1
ATOM 744 C C . PRO A 1 90 ? -4.607 3.295 17.670 1.00 54.59 90 PRO A C 1
ATOM 746 O O . PRO A 1 90 ? -3.844 3.004 18.592 1.00 54.59 90 PRO A O 1
ATOM 749 N N . ILE A 1 91 ? -5.312 4.432 17.686 1.00 44.59 91 ILE A N 1
ATOM 750 C CA . ILE A 1 91 ? -5.507 5.201 18.925 1.00 44.59 91 ILE A CA 1
ATOM 751 C C . ILE A 1 91 ? -6.505 4.416 19.782 1.00 44.59 91 ILE A C 1
ATOM 753 O O . ILE A 1 91 ? -7.686 4.312 19.451 1.00 44.59 91 ILE A O 1
ATOM 757 N N . VAL A 1 92 ? -6.001 3.820 20.861 1.00 44.97 92 VAL A N 1
ATOM 758 C CA . VAL A 1 92 ? -6.817 3.329 21.973 1.00 44.97 92 VAL A CA 1
ATOM 759 C C . VAL A 1 92 ? -7.369 4.563 22.684 1.00 44.97 92 VAL A C 1
ATOM 761 O O . VAL A 1 92 ? -6.590 5.354 23.215 1.00 44.97 92 VAL A O 1
ATOM 764 N N . CYS A 1 93 ? -8.687 4.737 22.667 1.00 38.59 93 CYS A N 1
ATOM 765 C CA . CYS A 1 93 ? -9.370 5.500 23.709 1.00 38.59 93 CYS A CA 1
ATOM 766 C C . CYS A 1 93 ? -9.790 4.523 24.806 1.00 38.59 93 CYS A C 1
ATOM 768 O O . CYS A 1 93 ? -10.357 3.465 24.441 1.00 38.59 93 CYS A O 1
#

Organism: NCBI:txid1070528

Sequence (93 aa):
MVIKTLELNKEIETIIYDFRENECIRAFFHKLRSLKDDIHISISEELFKKFDVEYKCVYYEHLYGDNDADTLHVVNDCIEVLNAIITTGPIVC

pLDDT: mean 78.87, std 11.18, range [38.59, 92.5]

Secondary structure (DSSP, 8-state):
-HHHHHHHHHHHHHHHHHHHHH--HHHHHHHHHHHHHHHHHHS-HHHHHHHHHHHHHHHHHHHH-SS-HHHHHHHHHHHHHHHHHHHHS----

Radius of gyration: 12.97 Å; chains: 1; bounding box: 28×19×42 Å

Foldseek 3Di:
DQVLLVVLLVLLVVLVVVCVVPVFLVSSLVSVVVSLVSCCVHDDPVLNVQLVVLNVVLVVVCVVDRDDPSNVVSVVSNNVSSVVSSVPPDDDD